Protein AF-A0A1H7GTH9-F1 (afdb_monomer)

Radius of gyration: 30.48 Å; Cα contacts (8 Å, |Δi|>4): 25; chains: 1; bounding box: 63×37×76 Å

Mean predicted aligned error: 13.26 Å

Solvent-accessible surface area (backbone atoms only — not comparable to full-atom values): 4860 Å² total; per-residue (Å²): 139,85,84,83,81,80,85,71,79,85,80,73,52,71,70,55,56,51,51,52,50,53,51,49,54,52,49,52,50,52,52,51,52,51,51,54,51,50,52,52,49,52,53,49,51,51,55,52,48,51,54,51,51,32,50,50,33,46,50,53,16,63,72,28,41,84,83,37,48,73,58,17,50,50,30,45,51,59,48,64,54,75,97,121

Secondary structure (DSSP, 8-state):
-------------HHHHHHHHHHHHHHHHHHHHHHHHHHHHHHHHHHHHHHHHHHHHHHHHHHHTTT-HHHHHHHHHHHHS---

Sequence (84 aa):
MYTQSFDAPLQVMPADAVRAGIASQAAERVVNIAMELGQLVQTAVSVIGERRLRAAMLAAAREQDVARPAFAESLRRAAGHSWL

Foldseek 3Di:
DDDDDDPDPPPDDVVNVVVVVVVVVVVVVVVVVVVVVVVVVVVVCVVVVLVVQLVVLQVVLVVCCVPPVVSSVVSPVVSVDRPD

Structure (mmCIF, N/CA/C/O backbone):
data_AF-A0A1H7GTH9-F1
#
_entry.id   AF-A0A1H7GTH9-F1
#
loop_
_atom_site.group_PDB
_atom_site.id
_atom_site.type_symbol
_atom_site.label_atom_id
_atom_site.label_alt_id
_atom_site.label_comp_id
_atom_site.label_asym_id
_atom_site.label_entity_id
_atom_site.label_seq_id
_atom_site.pdbx_PDB_ins_code
_atom_site.Cartn_x
_atom_site.Cartn_y
_atom_site.Cartn_z
_atom_site.occupancy
_atom_site.B_iso_or_equiv
_atom_site.auth_seq_id
_atom_site.auth_comp_id
_atom_site.auth_asym_id
_atom_site.auth_atom_id
_atom_site.pdbx_PDB_model_num
ATOM 1 N N . MET A 1 1 ? 43.486 33.628 -43.429 1.00 42.66 1 MET A N 1
ATOM 2 C CA . MET A 1 1 ? 43.354 32.246 -42.927 1.00 42.66 1 MET A CA 1
ATOM 3 C C . MET A 1 1 ? 41.862 31.980 -42.796 1.00 42.66 1 MET A C 1
ATOM 5 O O . MET A 1 1 ? 41.254 32.516 -41.885 1.00 42.66 1 MET A O 1
ATOM 9 N N . TYR A 1 2 ? 41.249 31.320 -43.783 1.00 45.06 2 TYR A N 1
ATOM 10 C CA . TYR A 1 2 ? 39.805 31.053 -43.795 1.00 45.06 2 TYR A CA 1
ATOM 11 C C . TYR A 1 2 ? 39.566 29.632 -43.284 1.00 45.06 2 TYR A C 1
ATOM 13 O O . TYR A 1 2 ? 39.997 28.672 -43.915 1.00 45.06 2 TYR A O 1
ATOM 21 N N . THR A 1 3 ? 38.914 29.498 -42.133 1.00 51.25 3 THR A N 1
ATOM 22 C CA . THR A 1 3 ? 38.400 28.220 -41.632 1.00 51.25 3 THR A CA 1
ATOM 23 C C . THR A 1 3 ? 37.099 27.907 -42.360 1.00 51.25 3 THR A C 1
ATOM 25 O O . THR A 1 3 ? 36.079 28.543 -42.103 1.00 51.25 3 THR A O 1
ATOM 28 N N . GLN A 1 4 ? 37.133 26.958 -43.295 1.00 57.12 4 GLN A N 1
ATOM 29 C CA . GLN A 1 4 ? 35.915 26.373 -43.851 1.00 57.12 4 GLN A CA 1
ATOM 30 C C . GLN A 1 4 ? 35.311 25.433 -42.803 1.00 57.12 4 GLN A C 1
ATOM 32 O O . GLN A 1 4 ? 35.896 24.400 -42.482 1.00 57.12 4 GLN A O 1
ATOM 37 N N . SER A 1 5 ? 34.159 25.800 -42.247 1.00 57.72 5 SER A N 1
ATOM 38 C CA . SER A 1 5 ? 33.324 24.893 -41.462 1.00 57.72 5 SER A CA 1
ATOM 39 C C . SER A 1 5 ? 32.529 24.012 -42.425 1.00 57.72 5 SER A C 1
ATOM 41 O O . SER A 1 5 ? 31.658 24.500 -43.145 1.00 57.72 5 SER A O 1
ATOM 43 N N . PHE A 1 6 ? 32.849 22.721 -42.464 1.00 57.34 6 PHE A N 1
ATOM 44 C CA . PHE A 1 6 ? 32.029 21.726 -43.148 1.00 57.34 6 PHE A CA 1
ATOM 45 C C . PHE A 1 6 ? 30.896 21.294 -42.213 1.00 57.34 6 PHE A C 1
ATOM 47 O O . PHE A 1 6 ? 31.108 20.468 -41.329 1.00 57.34 6 PHE A O 1
ATOM 54 N N . ASP A 1 7 ? 29.695 21.833 -42.425 1.00 59.53 7 ASP A N 1
ATOM 55 C CA . ASP A 1 7 ? 28.462 21.268 -41.869 1.00 59.53 7 ASP A CA 1
ATOM 56 C C . ASP A 1 7 ? 28.057 20.056 -42.717 1.00 59.53 7 ASP A C 1
ATOM 58 O O . ASP A 1 7 ? 27.306 20.156 -43.689 1.00 59.53 7 ASP A O 1
ATOM 62 N N . ALA A 1 8 ? 28.612 18.890 -42.387 1.00 58.47 8 ALA A N 1
ATOM 63 C CA . ALA A 1 8 ? 28.118 17.630 -42.922 1.00 58.47 8 ALA A CA 1
ATOM 64 C C . ALA A 1 8 ? 26.860 17.223 -42.131 1.00 58.47 8 ALA A C 1
ATOM 66 O O . ALA A 1 8 ? 26.935 17.105 -40.904 1.00 58.47 8 ALA A O 1
ATOM 67 N N . PRO A 1 9 ? 25.703 16.993 -42.782 1.00 60.00 9 PRO A N 1
ATOM 68 C CA . PRO A 1 9 ? 24.522 16.506 -42.084 1.00 60.00 9 PRO A CA 1
ATOM 69 C C . PRO A 1 9 ? 24.826 15.137 -41.472 1.00 60.00 9 PRO A C 1
ATOM 71 O O . PRO A 1 9 ? 25.372 14.258 -42.141 1.00 60.00 9 PRO A O 1
ATOM 74 N N . LEU A 1 10 ? 24.472 14.963 -40.198 1.00 60.50 10 LEU A N 1
ATOM 75 C CA . LEU A 1 10 ? 24.632 13.708 -39.470 1.00 60.50 10 LEU A CA 1
ATOM 76 C C . LEU A 1 10 ? 23.806 12.615 -40.178 1.00 60.50 10 LEU A C 1
ATOM 78 O O . LEU A 1 10 ? 22.595 12.513 -39.983 1.00 60.50 10 LEU A O 1
ATOM 82 N N . GLN A 1 11 ? 24.438 11.825 -41.050 1.00 60.91 11 GLN A N 1
ATOM 83 C CA . GLN A 1 11 ? 23.785 10.707 -41.730 1.00 60.91 11 GLN A CA 1
ATOM 84 C C . GLN A 1 11 ? 23.608 9.561 -40.735 1.00 60.91 11 GLN A C 1
ATOM 86 O O . GLN A 1 11 ? 24.499 8.737 -40.540 1.00 60.91 11 GLN A O 1
ATOM 91 N N . VAL A 1 12 ? 22.448 9.521 -40.083 1.00 64.00 12 VAL A N 1
ATOM 92 C CA . VAL A 1 12 ? 22.059 8.389 -39.240 1.00 64.00 12 VAL A CA 1
ATOM 93 C C . VAL A 1 12 ? 21.635 7.246 -40.153 1.00 64.00 12 VAL A C 1
ATOM 95 O O . VAL A 1 12 ? 20.739 7.401 -40.987 1.00 64.00 12 VAL A O 1
ATOM 98 N N . MET A 1 13 ? 22.283 6.092 -40.012 1.00 74.44 13 MET A N 1
ATOM 99 C CA . MET A 1 13 ? 21.945 4.922 -40.808 1.00 74.44 13 MET A CA 1
ATOM 100 C C . MET A 1 13 ? 20.515 4.470 -40.446 1.00 74.44 13 MET A C 1
ATOM 102 O O . MET A 1 13 ? 20.179 4.423 -39.260 1.00 74.44 13 MET A O 1
ATOM 106 N N . PRO A 1 14 ? 19.649 4.105 -41.412 1.00 72.69 14 PRO A N 1
ATOM 107 C CA . PRO A 1 14 ? 18.256 3.739 -41.127 1.00 72.69 14 PRO A CA 1
ATOM 108 C C . PRO A 1 14 ? 18.122 2.621 -40.083 1.00 72.69 14 PRO A C 1
ATOM 110 O O . PRO A 1 14 ? 17.192 2.617 -39.281 1.00 72.69 14 PRO A O 1
ATOM 113 N N . ALA A 1 15 ? 19.089 1.700 -40.050 1.00 71.44 15 ALA A N 1
ATOM 114 C CA . ALA A 1 15 ? 19.165 0.636 -39.055 1.00 71.44 15 ALA A CA 1
ATOM 115 C C . ALA A 1 15 ? 19.340 1.161 -37.617 1.00 71.44 15 ALA A C 1
ATOM 117 O O . ALA A 1 15 ? 18.772 0.581 -36.691 1.00 71.44 15 ALA A O 1
ATOM 118 N N . ASP A 1 16 ? 20.075 2.257 -37.422 1.00 67.75 16 ASP A N 1
ATOM 119 C CA . ASP A 1 16 ? 20.292 2.862 -36.105 1.00 67.75 16 ASP A CA 1
ATOM 120 C C . ASP A 1 16 ? 19.049 3.619 -35.635 1.00 67.75 16 ASP A C 1
ATOM 122 O O . ASP A 1 16 ? 18.665 3.505 -34.472 1.00 67.75 16 ASP A O 1
ATOM 126 N N . ALA A 1 17 ? 18.345 4.292 -36.551 1.00 71.75 17 ALA A N 1
ATOM 127 C CA . ALA A 1 17 ? 17.054 4.914 -36.259 1.00 71.75 17 ALA A CA 1
ATOM 128 C C . ALA A 1 17 ? 15.996 3.871 -35.846 1.00 71.75 17 ALA A C 1
ATOM 130 O O . ALA A 1 17 ? 15.260 4.074 -34.880 1.00 71.75 17 ALA A O 1
ATOM 131 N N . VAL A 1 18 ? 15.960 2.718 -36.524 1.00 73.94 18 VAL A N 1
ATOM 132 C CA . VAL A 1 18 ? 15.059 1.608 -36.171 1.00 73.94 18 VAL A CA 1
ATOM 133 C C . VAL A 1 18 ? 15.418 1.013 -34.807 1.00 73.94 18 VAL A C 1
ATOM 135 O O . VAL A 1 18 ? 14.529 0.793 -33.985 1.00 73.94 18 VAL A O 1
ATOM 138 N N . ARG A 1 19 ? 16.708 0.792 -34.519 1.00 67.88 19 ARG A N 1
ATOM 139 C CA . ARG A 1 19 ? 17.159 0.292 -33.206 1.00 67.88 19 ARG A CA 1
ATOM 140 C C . ARG A 1 19 ? 16.831 1.265 -32.077 1.00 67.88 19 ARG A C 1
ATOM 142 O O . ARG A 1 19 ? 16.344 0.826 -31.038 1.00 67.88 19 ARG A O 1
ATOM 149 N N . ALA A 1 20 ? 17.046 2.562 -32.288 1.00 71.06 20 ALA A N 1
ATOM 150 C CA . ALA A 1 20 ? 16.678 3.600 -31.331 1.00 71.06 20 ALA A CA 1
ATOM 151 C C . ALA A 1 20 ? 15.159 3.637 -31.092 1.00 71.06 20 ALA A C 1
ATOM 153 O O . ALA A 1 20 ? 14.723 3.717 -29.946 1.00 71.06 20 ALA A O 1
ATOM 154 N N . GLY A 1 21 ? 14.350 3.486 -32.148 1.00 75.50 21 GLY A N 1
ATOM 155 C CA . GLY A 1 21 ? 12.892 3.395 -32.037 1.00 75.50 21 GLY A CA 1
ATOM 156 C C . GLY A 1 21 ? 12.425 2.184 -31.223 1.00 75.50 21 GLY A C 1
ATOM 157 O O . GLY A 1 21 ? 11.592 2.325 -30.331 1.00 75.50 21 GLY A O 1
ATOM 158 N N . ILE A 1 22 ? 13.005 1.004 -31.466 1.00 80.56 22 ILE A N 1
ATOM 159 C CA . ILE A 1 22 ? 12.705 -0.214 -30.694 1.00 80.56 22 ILE A CA 1
ATOM 160 C C . ILE A 1 22 ? 13.112 -0.041 -29.224 1.00 80.56 22 ILE A C 1
ATOM 162 O O . ILE A 1 22 ? 12.349 -0.405 -28.330 1.00 80.56 22 ILE A O 1
ATOM 166 N N . ALA A 1 23 ? 14.287 0.538 -28.964 1.00 75.75 23 ALA A N 1
ATOM 167 C CA . ALA A 1 23 ? 14.756 0.808 -27.608 1.00 75.75 23 ALA A CA 1
ATOM 168 C C . ALA A 1 23 ? 13.846 1.807 -26.872 1.00 75.75 23 ALA A C 1
ATOM 170 O O . ALA A 1 23 ? 13.515 1.575 -25.710 1.00 75.75 23 ALA A O 1
ATOM 171 N N . SER A 1 24 ? 13.384 2.863 -27.552 1.00 79.44 24 SER A N 1
ATOM 172 C CA . SER A 1 24 ? 12.427 3.831 -26.996 1.00 79.44 24 SER A CA 1
ATOM 173 C C . SER A 1 24 ? 11.105 3.164 -26.628 1.00 79.44 24 SER A C 1
ATOM 175 O O . SER A 1 24 ? 10.645 3.289 -25.498 1.00 79.44 24 SER A O 1
ATOM 177 N N . GLN A 1 25 ? 10.533 2.366 -27.534 1.00 84.56 25 GLN A N 1
ATOM 178 C CA . GLN A 1 25 ? 9.286 1.641 -27.266 1.00 84.56 25 GLN A CA 1
ATOM 179 C C . GLN A 1 25 ? 9.431 0.635 -26.120 1.00 84.56 25 GLN A C 1
ATOM 181 O O . GLN A 1 25 ? 8.511 0.455 -25.322 1.00 84.56 25 GLN A O 1
ATOM 186 N N . ALA A 1 26 ? 10.578 -0.041 -26.020 1.00 81.50 26 ALA A N 1
ATOM 187 C CA . ALA A 1 26 ? 10.859 -0.934 -24.903 1.00 81.50 26 ALA A CA 1
ATOM 188 C C . ALA A 1 26 ? 10.945 -0.161 -23.577 1.00 81.50 26 ALA A C 1
ATOM 190 O O . ALA A 1 26 ? 10.365 -0.599 -22.584 1.00 81.50 26 ALA A O 1
ATOM 191 N N . ALA A 1 27 ? 11.604 1.001 -23.566 1.00 78.56 27 ALA A N 1
ATOM 192 C CA . ALA A 1 27 ? 11.688 1.864 -22.393 1.00 78.56 27 ALA A CA 1
ATOM 193 C C . ALA A 1 27 ? 10.307 2.387 -21.963 1.00 78.56 27 ALA A C 1
ATOM 195 O O . ALA A 1 27 ? 9.964 2.300 -20.786 1.00 78.56 27 ALA A O 1
ATOM 196 N N . GLU A 1 28 ? 9.480 2.838 -22.907 1.00 88.94 28 GLU A N 1
ATOM 197 C CA . GLU A 1 28 ? 8.101 3.273 -22.645 1.00 88.94 28 GLU A CA 1
ATOM 198 C C . GLU A 1 28 ? 7.264 2.156 -22.009 1.00 88.94 28 GLU A C 1
ATOM 200 O O . GLU A 1 28 ? 6.565 2.384 -21.022 1.00 88.94 28 GLU A O 1
ATOM 205 N N . ARG A 1 29 ? 7.384 0.918 -22.506 1.00 86.06 29 ARG A N 1
ATOM 206 C CA . ARG A 1 29 ? 6.700 -0.243 -21.911 1.00 86.06 29 ARG A CA 1
ATOM 207 C C . ARG A 1 29 ? 7.151 -0.505 -20.476 1.00 86.06 29 ARG A C 1
ATOM 209 O O . ARG A 1 29 ? 6.308 -0.772 -19.626 1.00 86.06 29 ARG A O 1
ATOM 216 N N . VAL A 1 30 ? 8.453 -0.423 -20.198 1.00 85.69 30 VAL A N 1
ATOM 217 C CA . VAL A 1 30 ? 8.992 -0.610 -18.840 1.00 85.69 30 VAL A CA 1
ATOM 218 C C . VAL A 1 30 ? 8.460 0.460 -17.888 1.00 85.69 30 VAL A C 1
ATOM 220 O O . VAL A 1 30 ? 8.042 0.129 -16.780 1.00 85.69 30 VAL A O 1
ATOM 223 N N . VAL A 1 31 ? 8.424 1.724 -18.321 1.00 87.38 31 VAL A N 1
ATOM 224 C CA . VAL A 1 31 ? 7.880 2.830 -17.519 1.00 87.38 31 VAL A CA 1
ATOM 225 C C . VAL A 1 31 ? 6.395 2.616 -17.229 1.00 87.38 31 VAL A C 1
ATOM 227 O O . VAL A 1 31 ? 5.987 2.728 -16.075 1.00 87.38 31 VAL A O 1
ATOM 230 N N . ASN A 1 32 ? 5.600 2.234 -18.231 1.00 88.00 32 ASN A N 1
ATOM 231 C CA . ASN A 1 32 ? 4.170 1.981 -18.044 1.00 88.00 32 ASN A CA 1
ATOM 232 C C . ASN A 1 32 ? 3.913 0.835 -17.053 1.00 88.00 32 ASN A C 1
ATOM 234 O O . ASN A 1 32 ? 3.126 0.997 -16.124 1.00 88.00 32 ASN A O 1
ATOM 238 N N . ILE A 1 33 ? 4.641 -0.282 -17.177 1.00 88.69 33 ILE A N 1
ATOM 239 C CA . ILE A 1 33 ? 4.548 -1.404 -16.228 1.00 88.69 33 ILE A CA 1
ATOM 240 C C . ILE A 1 33 ? 4.930 -0.952 -14.813 1.00 88.69 33 ILE A C 1
ATOM 242 O O . ILE A 1 33 ? 4.263 -1.312 -13.843 1.00 88.69 33 ILE A O 1
ATOM 246 N N . ALA A 1 34 ? 5.986 -0.148 -14.670 1.00 83.50 34 ALA A N 1
ATOM 247 C CA . ALA A 1 34 ? 6.395 0.375 -13.370 1.00 83.50 34 ALA A CA 1
ATOM 248 C C . ALA A 1 34 ? 5.318 1.282 -12.748 1.00 83.50 34 ALA A C 1
ATOM 250 O O . ALA A 1 34 ? 5.077 1.204 -11.543 1.00 83.50 34 ALA A O 1
ATOM 251 N N . MET A 1 35 ? 4.642 2.104 -13.556 1.00 89.88 35 MET A N 1
ATOM 252 C CA . MET A 1 35 ? 3.530 2.941 -13.097 1.00 89.88 35 MET A CA 1
ATOM 253 C C . MET A 1 35 ? 2.326 2.108 -12.647 1.00 89.88 35 MET A C 1
ATOM 255 O O . MET A 1 35 ? 1.787 2.359 -11.567 1.00 89.88 35 MET A O 1
ATOM 259 N N . GLU A 1 36 ? 1.935 1.097 -13.424 1.00 89.69 36 GLU A N 1
ATOM 260 C CA . GLU A 1 36 ? 0.838 0.183 -13.075 1.00 89.69 36 GLU A CA 1
ATOM 261 C C . GLU A 1 36 ? 1.130 -0.579 -11.776 1.00 89.69 36 GLU A C 1
ATOM 263 O O . GLU A 1 36 ? 0.289 -0.639 -10.875 1.00 89.69 36 GLU A O 1
ATOM 268 N N . LEU A 1 37 ? 2.352 -1.101 -11.627 1.00 83.38 37 LEU A N 1
ATOM 269 C CA . LEU A 1 37 ? 2.790 -1.756 -10.395 1.00 83.38 37 LEU A CA 1
ATOM 270 C C . LEU A 1 37 ? 2.793 -0.789 -9.209 1.00 83.38 37 LEU A C 1
ATOM 272 O O . LEU A 1 37 ? 2.368 -1.164 -8.118 1.00 83.38 37 LEU A O 1
ATOM 276 N N . GLY A 1 38 ? 3.233 0.454 -9.412 1.00 81.12 38 GLY A N 1
ATOM 277 C CA . GLY A 1 38 ? 3.210 1.489 -8.380 1.00 81.12 38 GLY A CA 1
ATOM 278 C C . GLY A 1 38 ? 1.796 1.765 -7.866 1.00 81.12 38 GLY A C 1
ATOM 279 O O . GLY A 1 38 ? 1.575 1.779 -6.653 1.00 81.12 38 GLY A O 1
ATOM 280 N N . GLN A 1 39 ? 0.827 1.905 -8.774 1.00 88.00 39 GLN A N 1
ATOM 281 C CA . GLN A 1 39 ? -0.585 2.070 -8.414 1.00 88.00 39 GLN A CA 1
ATOM 282 C C . GLN A 1 39 ? -1.117 0.850 -7.657 1.00 88.00 39 GLN A C 1
ATOM 284 O O . GLN A 1 39 ? -1.733 1.002 -6.603 1.00 88.00 39 GLN A O 1
ATOM 289 N N . LEU A 1 40 ? -0.816 -0.361 -8.131 1.00 83.75 40 LEU A N 1
ATOM 290 C CA . LEU A 1 40 ? -1.263 -1.597 -7.491 1.00 83.75 40 LEU A CA 1
ATOM 291 C C . LEU A 1 40 ? -0.689 -1.753 -6.075 1.00 83.75 40 LEU A C 1
ATOM 293 O O . LEU A 1 40 ? -1.414 -2.125 -5.150 1.00 83.75 40 LEU A O 1
ATOM 297 N N . VAL A 1 41 ? 0.589 -1.418 -5.879 1.00 84.69 41 VAL A N 1
ATOM 298 C CA . VAL A 1 41 ? 1.228 -1.399 -4.555 1.00 84.69 41 VAL A CA 1
ATOM 299 C C . VAL A 1 41 ? 0.574 -0.356 -3.654 1.00 84.69 41 VAL A C 1
ATOM 301 O O . VAL A 1 41 ? 0.278 -0.662 -2.501 1.00 84.69 41 VAL A O 1
ATOM 304 N N . GLN A 1 42 ? 0.296 0.850 -4.156 1.00 84.81 42 GLN A N 1
ATOM 305 C CA . GLN A 1 42 ? -0.366 1.894 -3.373 1.00 84.81 42 GLN A CA 1
ATOM 306 C C . GLN A 1 42 ? -1.765 1.458 -2.916 1.00 84.81 42 GLN A C 1
ATOM 308 O O . GLN A 1 42 ? -2.099 1.601 -1.736 1.00 84.81 42 GLN A O 1
ATOM 313 N N . THR A 1 43 ? -2.555 0.856 -3.809 1.00 83.12 43 THR A N 1
ATOM 314 C CA . THR A 1 43 ? -3.862 0.280 -3.469 1.00 83.12 43 THR A CA 1
ATOM 315 C C . THR A 1 43 ? -3.721 -0.843 -2.443 1.00 83.12 43 THR A C 1
ATOM 317 O O . THR A 1 43 ? -4.442 -0.857 -1.447 1.00 83.12 43 THR A O 1
ATOM 320 N N . ALA A 1 44 ? -2.764 -1.756 -2.623 1.00 74.94 44 ALA A N 1
ATOM 321 C CA . ALA A 1 44 ? -2.536 -2.852 -1.685 1.00 74.94 44 ALA A CA 1
ATOM 322 C C . ALA A 1 44 ? -2.142 -2.346 -0.288 1.00 74.94 44 ALA A C 1
ATOM 324 O O . ALA A 1 44 ? -2.687 -2.815 0.711 1.00 74.94 44 ALA A O 1
ATOM 325 N N . VAL A 1 45 ? -1.239 -1.365 -0.202 1.00 81.56 45 VAL A N 1
ATOM 326 C CA . VAL A 1 45 ? -0.828 -0.743 1.067 1.00 81.56 45 VAL A CA 1
ATOM 327 C C . VAL A 1 45 ? -2.008 -0.048 1.738 1.00 81.56 45 VAL A C 1
ATOM 329 O O . VAL A 1 45 ? -2.183 -0.209 2.944 1.00 81.56 45 VAL A O 1
ATOM 332 N N . SER A 1 46 ? -2.842 0.665 0.978 1.00 83.12 46 SER A N 1
ATOM 333 C CA . SER A 1 46 ? -4.056 1.300 1.498 1.00 83.12 46 SER A CA 1
ATOM 334 C C . SER A 1 46 ? -5.018 0.267 2.096 1.00 83.12 46 SER A C 1
ATOM 336 O O . SER A 1 46 ? -5.387 0.380 3.265 1.00 83.12 46 SER A O 1
ATOM 338 N N . VAL A 1 47 ? -5.319 -0.809 1.363 1.00 82.19 47 VAL A N 1
ATOM 339 C CA . VAL A 1 47 ? -6.219 -1.881 1.822 1.00 82.19 47 VAL A CA 1
ATOM 340 C C . VAL A 1 47 ? -5.655 -2.619 3.042 1.00 82.19 47 VAL A C 1
ATOM 342 O O . VAL A 1 47 ? -6.378 -2.917 3.995 1.00 82.19 47 VAL A O 1
ATOM 345 N N . ILE A 1 48 ? -4.356 -2.933 3.044 1.00 82.75 48 ILE A N 1
ATOM 346 C CA . ILE A 1 48 ? -3.695 -3.585 4.184 1.00 82.75 48 ILE A CA 1
ATOM 347 C C . ILE A 1 48 ? -3.691 -2.652 5.400 1.00 82.75 48 ILE A C 1
ATOM 349 O O . ILE A 1 48 ? -3.955 -3.103 6.518 1.00 82.75 48 ILE A O 1
ATOM 353 N N . GLY A 1 49 ? -3.406 -1.367 5.189 1.00 83.25 49 GLY A N 1
ATOM 354 C CA . GLY A 1 49 ? -3.437 -0.333 6.217 1.00 83.25 49 GLY A CA 1
ATOM 355 C C . GLY A 1 49 ? -4.818 -0.208 6.852 1.00 83.25 49 GLY A C 1
ATOM 356 O O . GLY A 1 49 ? -4.926 -0.272 8.074 1.00 83.25 49 GLY A O 1
ATOM 357 N N . GLU A 1 50 ? -5.875 -0.141 6.040 1.00 84.56 50 GLU A N 1
ATOM 358 C CA . GLU A 1 50 ? -7.263 -0.072 6.508 1.00 84.56 50 GLU A CA 1
ATOM 359 C C . GLU A 1 50 ? -7.641 -1.308 7.337 1.00 84.56 50 GLU A C 1
ATOM 361 O O . GLU A 1 50 ? -8.165 -1.189 8.447 1.00 84.56 50 GLU A O 1
ATOM 366 N N . ARG A 1 51 ? -7.294 -2.514 6.864 1.00 84.62 51 ARG A N 1
ATOM 367 C CA . ARG A 1 51 ? -7.538 -3.762 7.608 1.00 84.62 51 ARG A CA 1
ATOM 368 C C . ARG A 1 51 ? -6.814 -3.790 8.951 1.00 84.62 51 ARG A C 1
ATOM 370 O O . ARG A 1 51 ? -7.400 -4.200 9.954 1.00 84.62 51 ARG A O 1
ATOM 377 N N . ARG A 1 52 ? -5.548 -3.362 8.984 1.00 83.75 52 ARG A N 1
ATOM 378 C CA . ARG A 1 52 ? -4.753 -3.288 10.220 1.00 83.75 52 ARG A CA 1
ATOM 379 C C . ARG A 1 52 ? -5.318 -2.263 11.194 1.00 83.75 52 ARG A C 1
ATOM 381 O O . ARG A 1 52 ? -5.448 -2.572 12.375 1.00 83.75 52 ARG A O 1
ATOM 388 N N . LEU A 1 53 ? -5.693 -1.087 10.701 1.00 82.25 53 LEU A N 1
ATOM 389 C CA . LEU A 1 53 ? -6.302 -0.032 11.503 1.00 82.25 53 LEU A CA 1
ATOM 390 C C . LEU A 1 53 ? -7.623 -0.503 12.117 1.00 82.25 53 LEU A C 1
ATOM 392 O O . LEU A 1 53 ? -7.820 -0.379 13.324 1.00 82.25 53 LEU A O 1
ATOM 396 N N . ARG A 1 54 ? -8.486 -1.135 11.315 1.00 86.62 54 ARG A N 1
ATOM 397 C CA . ARG A 1 54 ? -9.738 -1.738 11.782 1.00 86.62 54 ARG A CA 1
ATOM 398 C C . ARG A 1 54 ? -9.493 -2.777 12.877 1.00 86.62 54 ARG A C 1
ATOM 400 O O . ARG A 1 54 ? -10.181 -2.768 13.896 1.00 86.62 54 ARG A O 1
ATOM 407 N N . ALA A 1 55 ? -8.509 -3.657 12.693 1.00 88.19 55 ALA A N 1
ATOM 408 C CA . ALA A 1 55 ? -8.159 -4.663 13.693 1.00 88.19 55 ALA A CA 1
ATOM 409 C C . ALA A 1 55 ? -7.675 -4.021 15.006 1.00 88.19 55 ALA A C 1
ATOM 411 O O . ALA A 1 55 ? -8.109 -4.435 16.080 1.00 88.19 55 ALA A O 1
ATOM 412 N N . ALA A 1 56 ? -6.841 -2.980 14.920 1.00 86.44 56 ALA A N 1
ATOM 413 C CA . ALA A 1 56 ? -6.361 -2.234 16.080 1.00 86.44 56 ALA A CA 1
ATOM 414 C C . ALA A 1 56 ? -7.501 -1.516 16.823 1.00 86.44 56 ALA A C 1
ATOM 416 O O . ALA A 1 56 ? -7.573 -1.593 18.046 1.00 86.44 56 ALA A O 1
ATOM 417 N N . MET A 1 57 ? -8.435 -0.886 16.101 1.00 87.62 57 MET A N 1
ATOM 418 C CA . MET A 1 57 ? -9.615 -0.244 16.698 1.00 87.62 57 MET A CA 1
ATOM 419 C C . MET A 1 57 ? -10.505 -1.249 17.437 1.00 87.62 57 MET A C 1
ATOM 421 O O . MET A 1 57 ? -10.953 -0.974 18.5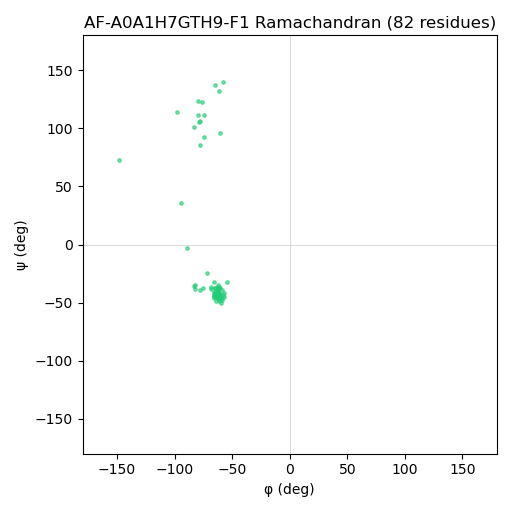47 1.00 87.62 57 MET A O 1
ATOM 425 N N . LEU A 1 58 ? -10.733 -2.433 16.859 1.00 90.44 58 LEU A N 1
ATOM 426 C CA . LEU A 1 58 ? -11.515 -3.490 17.507 1.00 90.44 58 LEU A CA 1
ATOM 427 C C . LEU A 1 58 ? -10.799 -4.085 18.726 1.00 90.44 58 LEU A C 1
ATOM 429 O O . LEU A 1 58 ? -11.458 -4.412 19.713 1.00 90.44 58 LEU A O 1
ATOM 433 N N . ALA A 1 59 ? -9.471 -4.219 18.680 1.00 89.75 59 ALA A N 1
ATOM 434 C CA . ALA A 1 59 ? -8.678 -4.649 19.830 1.00 89.75 59 ALA A CA 1
ATOM 435 C C . ALA A 1 59 ? -8.760 -3.624 20.972 1.00 89.75 59 ALA A C 1
ATOM 437 O O . ALA A 1 59 ? -9.123 -3.985 22.090 1.00 89.75 59 ALA A O 1
ATOM 438 N N . ALA A 1 60 ? -8.555 -2.339 20.669 1.00 87.12 60 ALA A N 1
ATOM 439 C CA . ALA A 1 60 ? -8.692 -1.253 21.636 1.00 87.12 60 ALA A CA 1
ATOM 440 C C . ALA A 1 60 ? -10.115 -1.164 22.219 1.00 87.12 60 ALA A C 1
ATO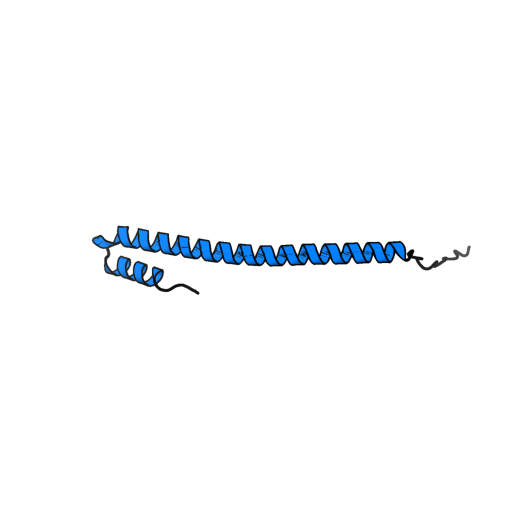M 442 O O . ALA A 1 60 ? -10.283 -0.929 23.414 1.00 87.12 60 ALA A O 1
ATOM 443 N N . ALA A 1 61 ? -11.151 -1.407 21.407 1.00 88.38 61 ALA A N 1
ATOM 444 C CA . ALA A 1 61 ? -12.531 -1.464 21.886 1.00 88.38 61 ALA A CA 1
ATOM 445 C C . ALA A 1 61 ? -12.746 -2.591 22.908 1.00 88.38 61 ALA A C 1
ATOM 447 O O . ALA A 1 61 ? -13.434 -2.383 23.901 1.00 88.38 61 ALA A O 1
ATOM 448 N N . ARG A 1 62 ? -12.144 -3.770 22.694 1.00 90.56 62 ARG A N 1
ATOM 449 C CA . ARG A 1 62 ? -12.216 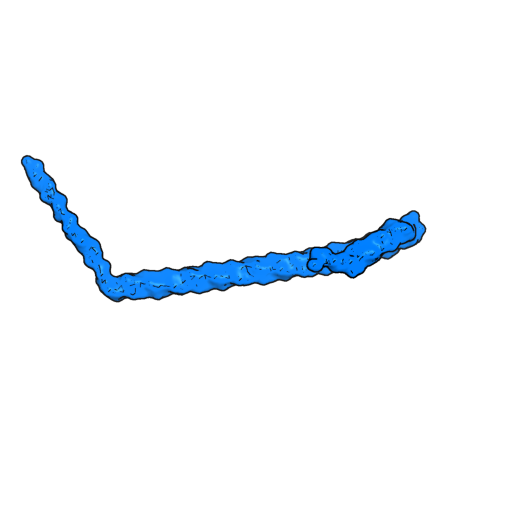-4.892 23.648 1.00 90.56 62 ARG A CA 1
ATOM 450 C C . ARG A 1 62 ? -11.511 -4.573 24.962 1.00 90.56 62 ARG A C 1
ATOM 452 O O . ARG A 1 62 ? -12.039 -4.902 26.016 1.00 90.56 62 ARG A O 1
ATOM 459 N N . GLU A 1 63 ? -10.353 -3.921 24.910 1.00 90.94 63 GLU A N 1
ATOM 460 C CA . GLU A 1 63 ? -9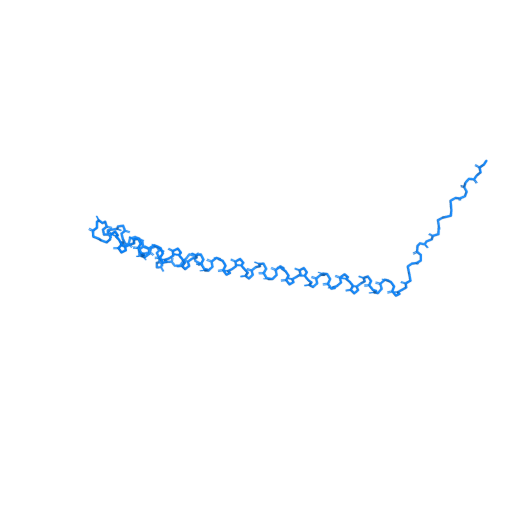.620 -3.516 26.118 1.00 90.94 63 GLU A CA 1
ATOM 461 C C . GLU A 1 63 ? -10.390 -2.479 26.946 1.00 90.94 63 GLU A C 1
ATOM 463 O O . GLU A 1 63 ? -10.378 -2.519 28.174 1.00 90.94 63 GLU A O 1
ATOM 468 N N . GLN A 1 64 ? -11.084 -1.554 26.279 1.00 86.69 64 GLN A N 1
ATOM 469 C CA . GLN A 1 64 ? -11.798 -0.452 26.928 1.00 86.69 64 GLN A CA 1
ATOM 470 C C . GLN A 1 64 ? -13.244 -0.788 27.309 1.00 86.69 64 GLN A C 1
ATOM 472 O O . GLN A 1 64 ? -13.907 0.044 27.924 1.00 86.69 64 GLN A O 1
ATOM 477 N N . ASP A 1 65 ? -13.741 -1.980 26.979 1.00 82.81 65 ASP A N 1
ATOM 478 C CA . ASP A 1 65 ? -15.162 -2.335 27.098 1.00 82.81 65 ASP A CA 1
ATOM 479 C C . ASP A 1 65 ? -15.693 -2.208 28.534 1.00 82.81 65 ASP A C 1
ATOM 481 O O . ASP A 1 65 ? -16.785 -1.696 28.769 1.00 82.81 65 ASP A O 1
ATOM 485 N N . VAL A 1 66 ? -14.870 -2.600 29.512 1.00 83.12 66 VAL A N 1
ATOM 486 C CA . VAL A 1 66 ? -15.222 -2.554 30.940 1.00 83.12 66 VAL A CA 1
ATOM 487 C C . VAL A 1 66 ? -15.015 -1.157 31.531 1.00 83.12 66 VAL A C 1
ATOM 489 O O . VAL A 1 66 ? -15.805 -0.705 32.355 1.00 83.12 66 VAL A O 1
ATOM 492 N N . ALA A 1 67 ? -13.957 -0.455 31.117 1.00 87.94 67 ALA A N 1
ATOM 493 C CA . ALA A 1 67 ? -13.582 0.830 31.704 1.00 87.94 67 ALA A CA 1
ATOM 494 C C . ALA A 1 67 ? -14.364 2.013 31.110 1.00 87.94 67 ALA A C 1
ATOM 496 O O . ALA A 1 67 ? -14.642 2.992 31.804 1.00 87.94 67 ALA A O 1
ATOM 497 N N . ARG A 1 68 ? -14.669 1.964 29.808 1.00 86.62 68 ARG A N 1
ATOM 498 C CA . ARG A 1 68 ? -15.249 3.063 29.022 1.00 86.62 68 ARG A CA 1
ATOM 499 C C . ARG A 1 68 ? -16.153 2.515 27.902 1.00 86.62 68 ARG A C 1
ATOM 501 O O . ARG A 1 68 ? -15.810 2.633 26.722 1.00 86.62 68 ARG A O 1
ATOM 508 N N . PRO A 1 69 ? -17.343 1.986 28.233 1.00 87.06 69 PRO A N 1
ATOM 509 C CA . PRO A 1 69 ? -18.206 1.291 27.271 1.00 87.06 69 PRO A CA 1
ATOM 510 C C . PRO A 1 69 ? -18.665 2.177 26.100 1.00 87.06 69 PRO A C 1
ATOM 512 O O . PRO A 1 69 ? -18.707 1.729 24.957 1.00 87.06 69 PRO A O 1
ATOM 515 N N . ALA A 1 70 ? -18.934 3.467 26.337 1.00 88.88 70 ALA A N 1
ATOM 516 C CA . ALA A 1 70 ? -19.312 4.403 25.272 1.00 88.88 70 ALA A CA 1
ATOM 517 C C . ALA A 1 70 ? -18.174 4.662 24.260 1.00 88.88 70 ALA A C 1
ATOM 519 O O . ALA A 1 70 ? -18.431 4.880 23.077 1.00 88.88 70 ALA A O 1
ATOM 520 N N . PHE A 1 71 ? -16.918 4.619 24.717 1.00 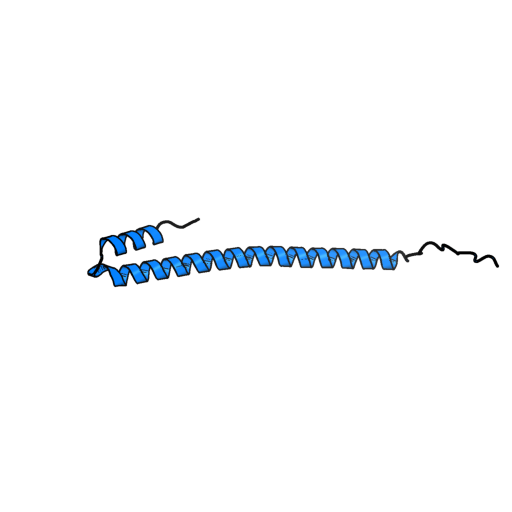85.75 71 PHE A N 1
ATOM 521 C CA . PHE A 1 71 ? -15.736 4.760 23.864 1.00 85.75 71 PHE A CA 1
ATOM 522 C C . PHE A 1 71 ? -15.433 3.464 23.103 1.00 85.75 71 PHE A C 1
ATOM 524 O O . PHE A 1 71 ? -15.122 3.499 21.916 1.00 85.75 71 PHE A O 1
ATOM 531 N N . ALA A 1 72 ? -15.592 2.306 23.748 1.00 87.81 72 ALA A N 1
ATOM 532 C CA . ALA A 1 72 ? -15.512 1.020 23.062 1.00 87.81 72 ALA A CA 1
ATOM 533 C C . ALA A 1 72 ? -16.536 0.932 21.916 1.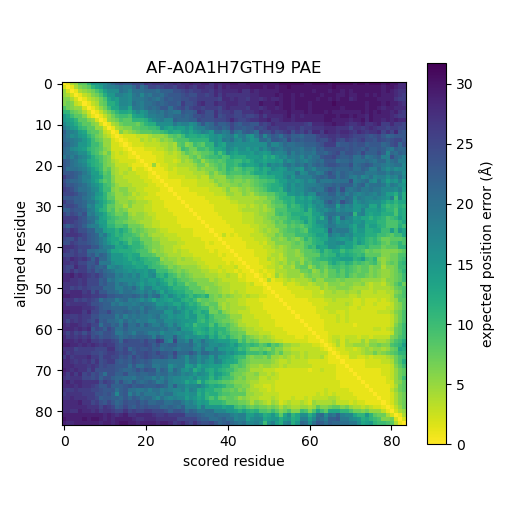00 87.81 72 ALA A C 1
ATOM 535 O O . ALA A 1 72 ? -16.205 0.508 20.808 1.00 87.81 72 ALA A O 1
ATOM 536 N N . GLU A 1 73 ? -17.759 1.411 22.143 1.00 89.50 73 GLU A N 1
ATOM 537 C CA . GLU A 1 73 ? -18.804 1.422 21.124 1.00 89.50 73 GLU A CA 1
ATOM 538 C C . GLU A 1 73 ? -18.520 2.397 19.973 1.00 89.50 73 GLU A C 1
ATOM 540 O O . GLU A 1 73 ? -18.761 2.070 18.808 1.00 89.50 73 GLU A O 1
ATOM 545 N N . SER A 1 74 ? -17.950 3.573 20.255 1.00 87.44 74 SER A N 1
ATOM 546 C CA . SER A 1 74 ? -17.543 4.495 19.190 1.00 87.44 74 SER A CA 1
ATOM 547 C C . SER A 1 74 ? -16.422 3.912 18.325 1.00 87.44 74 SER A C 1
ATOM 549 O O . SER A 1 74 ? -16.476 4.054 17.104 1.00 87.44 74 SER A O 1
ATOM 551 N N . LEU A 1 75 ? -15.468 3.184 18.916 1.00 88.25 75 LEU A N 1
ATOM 552 C CA . LEU A 1 75 ? -14.419 2.465 18.186 1.00 88.25 75 LEU A CA 1
ATOM 553 C C . LEU A 1 75 ? -14.980 1.330 17.319 1.00 88.25 75 LEU A C 1
ATOM 555 O O . LEU A 1 75 ? -14.561 1.183 16.171 1.00 88.25 75 LEU A O 1
ATOM 559 N N . ARG A 1 76 ? -15.956 0.554 17.815 1.00 87.88 76 ARG A N 1
ATOM 560 C CA . ARG A 1 76 ? -16.643 -0.473 17.005 1.00 87.88 76 ARG A CA 1
ATOM 561 C C . ARG A 1 76 ? -17.381 0.139 15.823 1.00 87.88 76 ARG A C 1
ATOM 563 O O . ARG A 1 76 ? -17.286 -0.382 14.713 1.00 87.88 76 ARG A O 1
ATOM 570 N N . ARG A 1 77 ? -18.078 1.258 16.042 1.00 86.69 77 ARG A N 1
ATOM 571 C CA . ARG A 1 77 ? -18.783 1.986 14.980 1.00 86.69 77 ARG A CA 1
ATOM 572 C C . ARG A 1 77 ? -17.807 2.545 13.945 1.00 86.69 77 ARG A C 1
ATOM 574 O O . ARG A 1 77 ? -18.022 2.351 12.753 1.00 86.69 77 ARG A O 1
ATOM 581 N N . ALA A 1 78 ? -16.713 3.162 14.391 1.00 84.31 78 ALA A N 1
ATOM 582 C CA . ALA A 1 78 ? -15.660 3.679 13.517 1.00 84.31 78 ALA A CA 1
ATOM 583 C C . ALA A 1 78 ? -14.972 2.569 12.704 1.00 84.31 78 ALA A C 1
ATOM 585 O O . ALA A 1 78 ? -14.665 2.775 11.537 1.00 84.31 78 ALA A O 1
ATOM 586 N N . ALA A 1 79 ? -14.788 1.382 13.290 1.00 84.56 79 ALA A N 1
ATOM 587 C CA . ALA A 1 79 ? -14.282 0.200 12.596 1.00 84.56 79 ALA A CA 1
ATOM 588 C C . ALA A 1 79 ? -15.306 -0.417 11.619 1.00 84.56 79 ALA A C 1
ATOM 590 O O . ALA A 1 79 ? -14.917 -1.143 10.704 1.00 84.56 79 ALA A O 1
ATOM 591 N N . GLY A 1 80 ? -16.606 -0.189 11.834 1.00 79.44 80 GLY A N 1
ATOM 592 C CA . GLY A 1 80 ? -17.707 -0.718 11.024 1.00 79.44 80 GLY A CA 1
ATOM 593 C C . GLY A 1 80 ? -17.991 0.084 9.753 1.00 79.44 80 GLY A C 1
ATOM 594 O O . GLY A 1 80 ? -18.306 -0.520 8.730 1.00 79.44 80 GLY A O 1
ATOM 595 N N . HIS A 1 81 ? -17.835 1.409 9.798 1.00 71.81 81 HIS A N 1
ATOM 596 C CA . HIS A 1 81 ? -17.874 2.259 8.609 1.00 71.81 81 HIS A CA 1
ATOM 597 C C . HIS A 1 81 ? -16.534 2.142 7.873 1.00 71.81 81 HIS A C 1
ATOM 599 O O . HIS A 1 81 ? -15.526 2.645 8.357 1.00 71.81 81 HIS A O 1
ATOM 605 N N . SER A 1 82 ? -16.50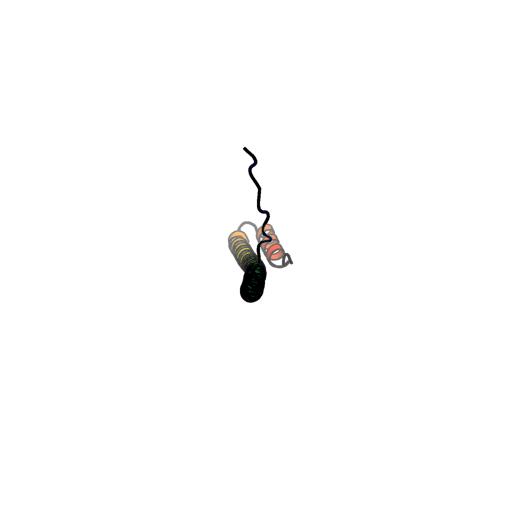0 1.434 6.740 1.00 56.12 82 SER A N 1
ATOM 606 C CA . SER A 1 82 ? -15.343 1.467 5.833 1.00 56.12 82 SER A CA 1
ATOM 607 C C . SER A 1 82 ? -15.082 2.907 5.389 1.00 56.12 82 SER A C 1
ATOM 609 O O . SER A 1 82 ? -16.034 3.645 5.141 1.00 56.12 82 SER A O 1
ATOM 611 N N . TRP A 1 83 ? -13.813 3.311 5.306 1.00 58.62 83 TRP A N 1
ATOM 612 C CA . TRP A 1 83 ? -13.410 4.671 4.903 1.00 58.62 83 TRP A CA 1
ATOM 613 C C . TRP A 1 83 ? -13.106 4.738 3.394 1.00 58.62 83 TRP A C 1
ATOM 615 O O . TRP A 1 83 ? -12.197 5.447 2.961 1.00 58.62 83 TRP A O 1
ATOM 625 N N . LEU A 1 84 ? -13.875 3.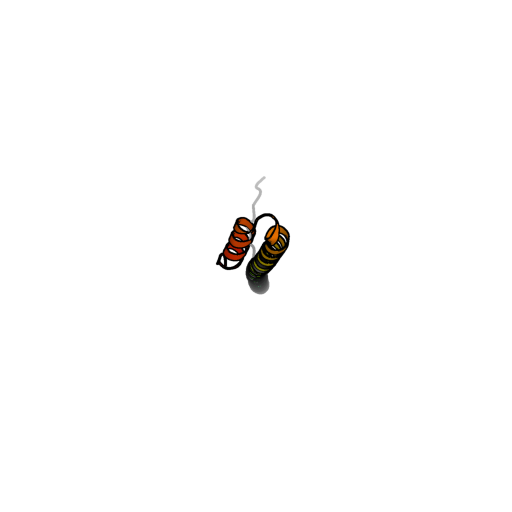977 2.614 1.00 50.72 84 LEU A N 1
ATOM 626 C CA . L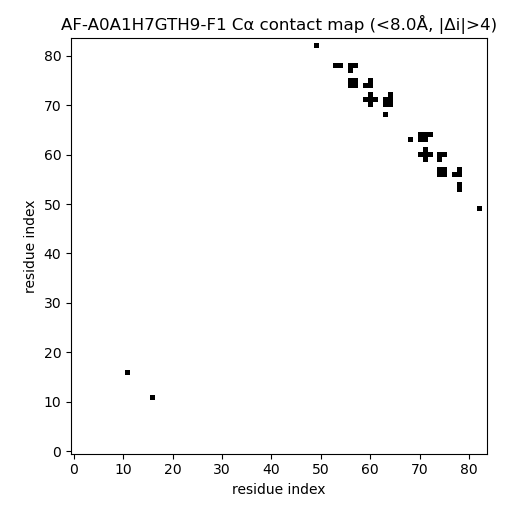EU A 1 84 ? -13.900 3.938 1.151 1.00 50.72 84 LEU A CA 1
ATOM 627 C C . LEU A 1 84 ? -15.304 4.312 0.681 1.00 50.72 84 LEU A C 1
ATOM 629 O O . LEU A 1 84 ? -15.394 4.999 -0.358 1.00 50.72 84 LEU A O 1
#

pLDDT: mean 78.44, std 11.97, range [42.66, 90.94]